Protein AF-A0A955NB45-F1 (afdb_monomer_lite)

Foldseek 3Di:
DDDLVVVLVVLVVVLVVLVVQLVVLVVQLVVLVVVLVVCVVPPDPVSNVVSVVVNVVSVVVSVVSVVVSVVSVVVSVVSCVVNVVD

Radius of gyration: 19.02 Å; chains: 1; bounding box: 40×20×52 Å

Structure (mmCIF, N/CA/C/O backbone):
data_AF-A0A955NB45-F1
#
_entry.id   AF-A0A955NB45-F1
#
loop_
_atom_site.group_PDB
_atom_site.id
_atom_site.type_symbol
_atom_site.label_atom_id
_atom_site.label_alt_id
_atom_site.label_comp_id
_atom_site.label_asym_id
_atom_site.label_entity_id
_atom_site.label_seq_id
_atom_site.pdbx_PDB_ins_code
_atom_site.Cartn_x
_atom_site.Cartn_y
_atom_site.Cartn_z
_atom_site.occupancy
_atom_site.B_iso_or_equiv
_atom_site.auth_seq_id
_atom_site.auth_comp_id
_atom_site.auth_asym_id
_atom_site.auth_atom_id
_atom_site.pdbx_PDB_model_num
ATOM 1 N N . MET A 1 1 ? 20.237 12.665 -22.915 1.00 63.78 1 MET A N 1
ATOM 2 C CA . MET A 1 1 ? 19.310 11.601 -22.472 1.00 63.78 1 MET A CA 1
ATOM 3 C C . MET A 1 1 ? 20.065 10.758 -21.459 1.00 63.78 1 MET A C 1
ATOM 5 O O . MET A 1 1 ? 21.244 10.532 -21.699 1.00 63.78 1 MET A O 1
ATOM 9 N N . ALA A 1 2 ? 19.461 10.404 -20.322 1.00 78.62 2 ALA A N 1
ATOM 10 C CA . ALA A 1 2 ? 20.111 9.535 -19.335 1.00 78.62 2 ALA A CA 1
ATOM 11 C C . ALA A 1 2 ? 20.325 8.130 -19.921 1.00 78.62 2 ALA A C 1
ATOM 13 O O . ALA A 1 2 ? 19.546 7.699 -20.774 1.00 78.62 2 ALA A O 1
ATOM 14 N N . GLU A 1 3 ? 21.374 7.429 -19.489 1.00 92.38 3 GLU A N 1
ATOM 15 C CA . GLU A 1 3 ? 21.629 6.062 -19.948 1.00 92.38 3 GLU A CA 1
ATOM 16 C C . GLU A 1 3 ? 20.537 5.100 -19.440 1.00 92.38 3 GLU A C 1
ATOM 18 O O . GLU A 1 3 ? 20.082 5.251 -18.301 1.00 92.38 3 GLU A O 1
ATOM 23 N N . PRO A 1 4 ? 20.141 4.070 -20.216 1.00 93.75 4 PRO A N 1
ATOM 24 C CA . PRO A 1 4 ? 19.085 3.134 -19.817 1.00 93.75 4 PRO A CA 1
ATOM 25 C C . PRO A 1 4 ? 19.294 2.501 -18.434 1.00 93.75 4 PRO A C 1
ATOM 27 O O . PRO A 1 4 ? 18.345 2.336 -17.670 1.00 93.75 4 PRO A O 1
ATOM 30 N N . LYS A 1 5 ? 20.547 2.219 -18.058 1.00 94.56 5 LYS A N 1
ATOM 31 C CA . LYS A 1 5 ? 20.895 1.697 -16.727 1.00 94.56 5 LYS A CA 1
ATOM 32 C C . LYS A 1 5 ? 20.597 2.687 -15.602 1.00 94.56 5 LYS A C 1
ATOM 34 O O . LYS A 1 5 ? 20.132 2.278 -14.543 1.00 94.56 5 LYS A O 1
ATOM 39 N N . GLN A 1 6 ? 20.837 3.977 -15.824 1.00 96.38 6 GLN A N 1
ATOM 40 C CA . GLN A 1 6 ? 20.540 5.015 -14.839 1.00 96.38 6 GLN A CA 1
ATOM 41 C C . GLN A 1 6 ? 19.028 5.157 -14.639 1.00 96.38 6 GLN A C 1
ATOM 43 O O . GLN A 1 6 ? 18.558 5.191 -13.504 1.00 96.38 6 GLN A O 1
ATOM 48 N N . ILE A 1 7 ? 18.264 5.140 -15.735 1.00 96.69 7 ILE A N 1
ATOM 49 C CA . ILE A 1 7 ? 16.795 5.167 -15.692 1.00 96.69 7 ILE A CA 1
ATOM 50 C C . ILE A 1 7 ? 16.262 3.956 -14.918 1.00 96.69 7 ILE A C 1
ATOM 52 O O . ILE A 1 7 ? 15.389 4.107 -14.067 1.00 96.69 7 ILE A O 1
ATOM 56 N N . LEU A 1 8 ? 16.819 2.763 -15.153 1.00 97.25 8 LEU A N 1
ATOM 57 C CA . LEU A 1 8 ? 16.420 1.556 -14.432 1.00 97.25 8 LEU A CA 1
ATOM 58 C C . LEU A 1 8 ? 16.623 1.689 -12.914 1.00 97.25 8 LEU A C 1
ATOM 60 O O . LEU A 1 8 ? 15.724 1.330 -12.155 1.00 97.25 8 LEU A O 1
ATOM 64 N N . VAL A 1 9 ? 17.759 2.237 -12.470 1.00 97.75 9 VAL A N 1
ATOM 65 C CA . VAL A 1 9 ? 18.029 2.478 -11.040 1.00 97.75 9 VAL A CA 1
ATOM 66 C C . VAL A 1 9 ? 16.995 3.429 -10.437 1.00 97.75 9 VAL A C 1
ATOM 68 O O . VAL A 1 9 ? 16.457 3.162 -9.361 1.00 97.75 9 VAL A O 1
ATOM 71 N N . GLU A 1 10 ? 16.663 4.515 -11.136 1.00 97.81 10 GLU A N 1
ATOM 72 C CA . GLU A 1 10 ? 15.635 5.457 -10.684 1.00 97.81 10 GLU A CA 1
ATOM 73 C C . GLU A 1 10 ? 14.254 4.798 -10.587 1.00 97.81 10 GLU A C 1
ATOM 75 O O . GLU A 1 10 ? 13.522 5.026 -9.619 1.00 97.81 10 GLU A O 1
ATOM 80 N N . MET A 1 11 ? 13.895 3.955 -11.560 1.00 98.25 11 MET A N 1
ATOM 81 C CA . MET A 1 11 ? 12.634 3.216 -11.522 1.00 98.25 11 MET A CA 1
ATOM 82 C C . MET A 1 11 ? 12.599 2.224 -10.355 1.00 98.25 11 MET A C 1
ATOM 84 O O . MET A 1 11 ? 11.617 2.177 -9.620 1.00 98.25 11 MET A O 1
ATOM 88 N N . GLN A 1 12 ? 13.676 1.474 -10.122 1.00 98.12 12 GLN A N 1
ATOM 89 C CA . GLN A 1 12 ? 13.763 0.545 -8.991 1.00 98.12 12 GLN A CA 1
ATOM 90 C C . GLN A 1 12 ? 13.680 1.268 -7.641 1.00 98.12 12 GLN A C 1
ATOM 92 O O . GLN A 1 12 ? 12.997 0.795 -6.736 1.00 98.12 12 GLN A O 1
ATOM 97 N N . SER A 1 13 ? 14.299 2.446 -7.516 1.00 98.44 13 SER A N 1
ATOM 98 C CA . SER A 1 13 ? 14.182 3.273 -6.311 1.00 98.44 13 SER A CA 1
ATOM 99 C C . SER A 1 13 ? 12.737 3.714 -6.057 1.00 98.44 13 SER A C 1
ATOM 101 O O . SER A 1 13 ? 12.250 3.631 -4.932 1.00 98.44 13 SER A O 1
ATOM 103 N N . ARG A 1 14 ? 12.006 4.142 -7.092 1.00 98.56 14 ARG A N 1
ATOM 104 C CA . ARG A 1 14 ? 10.581 4.498 -6.963 1.00 98.56 14 ARG A CA 1
ATOM 105 C C . ARG A 1 14 ? 9.712 3.291 -6.596 1.00 98.56 14 ARG A C 1
ATOM 107 O O . ARG A 1 14 ? 8.803 3.449 -5.787 1.00 98.56 14 ARG A O 1
ATOM 114 N N . LEU A 1 15 ? 10.005 2.101 -7.131 1.00 98.69 15 LEU A N 1
ATOM 115 C CA . LEU A 1 15 ? 9.305 0.871 -6.747 1.00 98.69 15 LEU A CA 1
ATOM 116 C C . LEU A 1 15 ? 9.525 0.546 -5.264 1.00 98.69 15 LEU A C 1
ATOM 118 O O . LEU A 1 15 ? 8.558 0.256 -4.567 1.00 98.69 15 LEU A O 1
ATOM 122 N N . ALA A 1 16 ? 10.760 0.667 -4.769 1.00 98.56 16 ALA A N 1
ATOM 123 C CA . ALA A 1 16 ? 11.062 0.452 -3.356 1.00 98.56 16 ALA A CA 1
ATOM 124 C C . ALA A 1 16 ? 10.261 1.402 -2.446 1.00 98.56 16 ALA A C 1
ATOM 126 O O . ALA A 1 16 ? 9.709 0.966 -1.440 1.00 98.56 16 ALA A O 1
ATOM 127 N N . HIS A 1 17 ? 10.115 2.676 -2.830 1.00 98.56 17 HIS A N 1
ATOM 128 C CA . HIS A 1 17 ? 9.268 3.616 -2.088 1.00 98.56 17 HIS A CA 1
ATOM 129 C C . HIS A 1 17 ? 7.779 3.230 -2.117 1.00 98.56 17 HIS A C 1
ATOM 131 O O . HIS A 1 17 ? 7.105 3.349 -1.099 1.00 98.56 17 HIS A O 1
ATOM 137 N N . LEU A 1 18 ? 7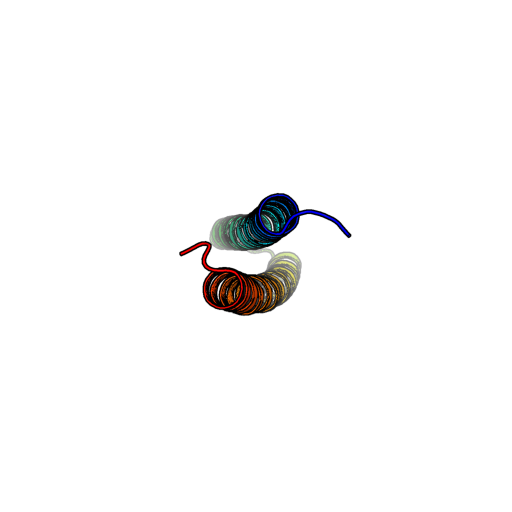.249 2.743 -3.247 1.00 98.56 18 LEU A N 1
ATOM 138 C CA . LEU A 1 18 ? 5.863 2.253 -3.315 1.00 98.56 18 LEU A CA 1
ATOM 139 C C . LEU A 1 18 ? 5.645 1.045 -2.394 1.00 98.56 18 LEU A C 1
ATOM 141 O O . LEU A 1 18 ? 4.650 0.990 -1.675 1.00 98.56 18 LEU A O 1
ATOM 145 N N . GLN A 1 19 ? 6.594 0.108 -2.378 1.00 98.31 19 GLN A N 1
ATOM 146 C CA . GLN A 1 19 ? 6.554 -1.067 -1.506 1.00 98.31 19 GLN A CA 1
ATOM 147 C C . GLN A 1 19 ? 6.634 -0.681 -0.023 1.00 98.31 19 GLN A C 1
ATOM 149 O O . GLN A 1 19 ? 5.908 -1.241 0.794 1.00 98.31 19 GLN A O 1
ATOM 154 N N . ASP A 1 20 ? 7.456 0.307 0.331 1.00 98.62 20 ASP A N 1
ATOM 155 C CA . ASP A 1 20 ? 7.543 0.824 1.701 1.00 98.62 20 ASP A CA 1
ATOM 156 C C . ASP A 1 20 ? 6.229 1.484 2.164 1.00 98.62 20 ASP A C 1
ATOM 158 O O . ASP A 1 20 ? 5.740 1.223 3.270 1.00 98.62 20 ASP A O 1
ATOM 162 N N . ILE A 1 21 ? 5.587 2.265 1.286 1.00 98.38 21 ILE A N 1
ATOM 163 C CA . ILE A 1 21 ? 4.265 2.851 1.558 1.00 98.38 21 ILE A CA 1
ATOM 164 C C . ILE A 1 21 ? 3.220 1.746 1.752 1.00 98.38 21 ILE A C 1
ATOM 166 O O . ILE A 1 21 ? 2.454 1.803 2.715 1.00 98.38 21 ILE A O 1
ATOM 170 N N . HIS A 1 22 ? 3.199 0.731 0.882 1.00 98.31 22 HIS A N 1
ATOM 171 C CA . HIS A 1 22 ? 2.309 -0.425 1.019 1.00 98.31 22 HIS A CA 1
ATOM 172 C C . HIS A 1 22 ? 2.503 -1.121 2.373 1.00 98.31 22 HIS A C 1
ATOM 174 O O . HIS A 1 22 ? 1.543 -1.324 3.117 1.00 98.31 22 HIS A O 1
ATOM 180 N N . ASN A 1 23 ? 3.752 -1.420 2.737 1.00 98.19 23 ASN A N 1
ATOM 181 C CA . ASN A 1 23 ? 4.082 -2.085 3.997 1.00 98.19 23 ASN A CA 1
ATOM 182 C C . ASN A 1 23 ? 3.648 -1.256 5.212 1.00 98.19 23 ASN A C 1
ATOM 184 O O . ASN A 1 23 ? 3.149 -1.805 6.193 1.00 98.19 23 ASN A O 1
ATOM 188 N N . SER A 1 24 ? 3.759 0.070 5.128 1.00 98.19 24 SER A N 1
ATOM 189 C CA . SER A 1 24 ? 3.259 0.976 6.163 1.00 98.19 24 SER A CA 1
ATOM 190 C C . SER A 1 24 ? 1.731 0.920 6.313 1.00 98.19 24 SER A C 1
ATOM 192 O O . SER A 1 24 ? 1.236 0.974 7.439 1.00 98.19 24 SER A O 1
ATOM 194 N N . GLN A 1 25 ? 0.973 0.773 5.216 1.00 97.81 25 GLN A N 1
ATOM 195 C CA . GLN A 1 25 ? -0.486 0.582 5.279 1.00 97.81 25 GLN A CA 1
ATOM 196 C C . GLN A 1 25 ? -0.856 -0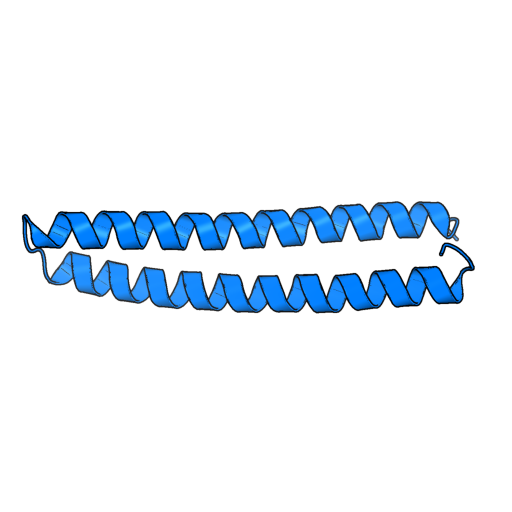.772 5.901 1.00 97.81 25 GLN A C 1
ATOM 198 O O . GLN A 1 25 ? -1.747 -0.835 6.746 1.00 97.81 25 GLN A O 1
ATOM 203 N N . VAL A 1 26 ? -0.137 -1.846 5.555 1.00 97.81 26 VAL A N 1
ATOM 204 C CA . VAL A 1 26 ? -0.334 -3.172 6.168 1.00 97.81 26 VAL A CA 1
ATOM 205 C C . VAL A 1 26 ? -0.063 -3.122 7.673 1.00 97.81 26 VAL A C 1
ATOM 207 O O . VAL A 1 26 ? -0.895 -3.567 8.462 1.00 97.81 26 VAL A O 1
ATOM 210 N N . ALA A 1 27 ? 1.033 -2.487 8.092 1.00 98.31 27 ALA A N 1
ATOM 211 C CA . ALA A 1 27 ? 1.350 -2.317 9.508 1.00 98.31 27 ALA A CA 1
ATOM 212 C C . ALA A 1 27 ? 0.299 -1.470 10.250 1.00 98.31 27 ALA A C 1
ATOM 214 O O . ALA A 1 27 ? 0.045 -1.679 11.438 1.00 98.31 27 ALA A O 1
ATOM 215 N N . LEU A 1 28 ? -0.321 -0.496 9.575 1.00 97.88 28 LEU A N 1
ATOM 216 C CA . LEU A 1 28 ? -1.427 0.273 10.140 1.00 97.88 28 LEU A CA 1
ATOM 217 C C . LEU A 1 28 ? -2.669 -0.606 10.350 1.00 97.88 28 LEU A C 1
ATOM 219 O O . LEU A 1 28 ? -3.278 -0.523 11.416 1.00 97.88 28 LEU A O 1
ATOM 223 N N . ASN A 1 29 ? -3.005 -1.475 9.391 1.00 98.00 29 ASN A N 1
ATOM 224 C CA . 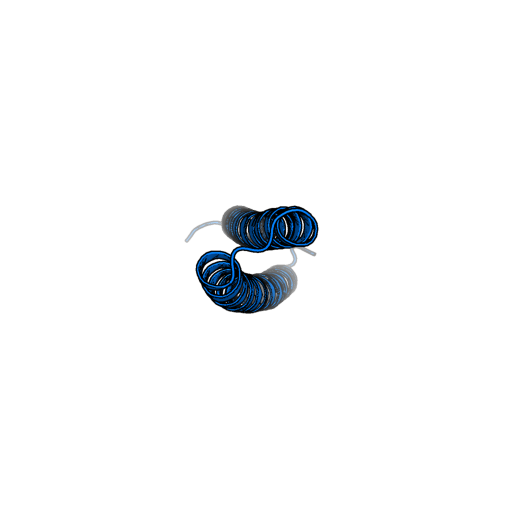ASN A 1 29 ? -4.112 -2.426 9.530 1.00 98.00 29 ASN A CA 1
ATOM 225 C C . ASN A 1 29 ? -3.929 -3.323 10.759 1.00 98.00 29 ASN A C 1
ATOM 227 O O . ASN A 1 29 ? -4.849 -3.458 11.563 1.00 98.00 29 ASN A O 1
ATOM 231 N N . GLU A 1 30 ? -2.730 -3.882 10.942 1.00 98.25 30 GLU A N 1
ATOM 232 C CA . GLU A 1 30 ? -2.405 -4.740 12.088 1.00 98.25 30 GLU A CA 1
ATOM 233 C C . GLU A 1 30 ? -2.572 -4.009 13.425 1.00 98.25 30 GLU A C 1
ATOM 235 O O . GLU A 1 30 ? -3.155 -4.550 14.363 1.00 98.25 30 GLU A O 1
ATOM 240 N N . LYS A 1 31 ? -2.115 -2.753 13.511 1.00 98.31 31 LYS A N 1
ATOM 241 C CA . LYS A 1 31 ? -2.245 -1.937 14.729 1.00 98.31 31 LYS A CA 1
ATOM 242 C C . LYS A 1 31 ? -3.699 -1.616 15.061 1.00 98.31 31 LYS A C 1
ATOM 244 O O . LYS A 1 31 ? -4.078 -1.672 16.228 1.00 98.31 31 LYS A O 1
ATOM 249 N N . ILE A 1 32 ? -4.508 -1.285 14.053 1.00 97.88 32 ILE A N 1
ATOM 250 C CA . ILE A 1 32 ? -5.934 -1.005 14.253 1.00 97.88 32 ILE A CA 1
ATOM 251 C C . ILE A 1 32 ? -6.654 -2.275 14.715 1.00 97.88 32 ILE A C 1
ATOM 253 O O . ILE A 1 32 ? -7.386 -2.228 15.701 1.00 97.88 32 ILE A O 1
ATOM 257 N N . ALA A 1 33 ? -6.401 -3.409 14.057 1.00 96.62 33 ALA A N 1
ATOM 258 C CA . ALA A 1 33 ? -6.979 -4.692 14.441 1.00 96.62 33 ALA A CA 1
ATOM 259 C C . ALA A 1 33 ? -6.572 -5.105 15.866 1.00 96.62 33 ALA A C 1
ATOM 261 O O . ALA A 1 33 ? -7.411 -5.576 16.630 1.00 96.62 33 ALA A O 1
ATOM 262 N N . GLY A 1 34 ? -5.311 -4.877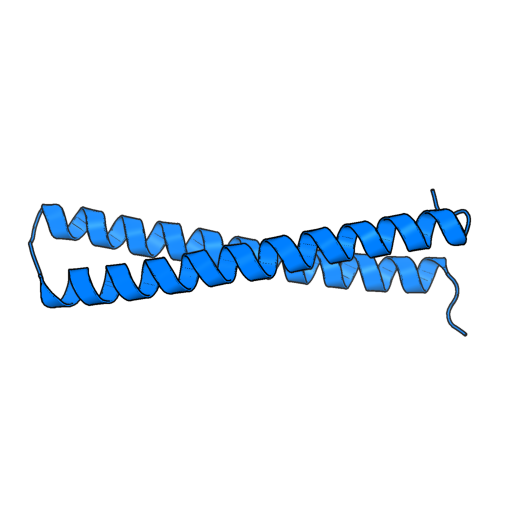 16.250 1.00 97.44 34 GLY A N 1
ATOM 263 C CA . GLY A 1 34 ? -4.829 -5.109 17.613 1.00 97.44 34 GLY A CA 1
ATOM 264 C C . GLY A 1 34 ? -5.614 -4.307 18.651 1.00 97.44 34 GLY A C 1
ATOM 265 O O . GLY A 1 34 ? -6.110 -4.880 19.617 1.00 97.44 34 GLY A O 1
ATOM 266 N N . LEU A 1 35 ? -5.825 -3.011 18.407 1.00 96.88 35 LEU A N 1
ATOM 267 C CA . LEU A 1 35 ? -6.614 -2.174 19.311 1.00 96.88 35 LEU A CA 1
ATOM 268 C C . LEU A 1 35 ? -8.091 -2.603 19.368 1.00 96.88 35 LEU A C 1
ATOM 270 O O . LEU A 1 35 ? -8.687 -2.584 20.440 1.00 96.88 35 LEU A O 1
ATOM 274 N N . GLN A 1 36 ? -8.683 -3.049 18.255 1.00 95.50 36 GLN A N 1
ATOM 275 C CA . GLN A 1 36 ? -10.041 -3.612 18.274 1.00 95.50 36 GLN A CA 1
ATOM 276 C C . GLN A 1 36 ? -10.136 -4.883 19.129 1.00 95.50 36 GLN A C 1
ATOM 278 O O . GLN A 1 36 ? -11.143 -5.087 19.804 1.00 95.50 36 GLN A O 1
ATOM 283 N N . MET A 1 37 ? -9.091 -5.719 19.149 1.00 96.00 37 MET A N 1
ATOM 284 C CA . MET A 1 37 ? -9.049 -6.892 20.029 1.00 96.00 37 MET A CA 1
ATOM 285 C C . MET A 1 37 ? -9.015 -6.494 21.509 1.00 96.00 37 MET A C 1
ATOM 287 O O . MET A 1 37 ? -9.688 -7.131 22.315 1.00 96.00 37 MET A O 1
ATOM 291 N N . GLU A 1 38 ? -8.307 -5.420 21.873 1.00 95.81 38 GLU A N 1
ATOM 292 C CA . GLU A 1 38 ? -8.305 -4.891 23.249 1.00 95.81 38 GLU A CA 1
ATOM 293 C C . GLU A 1 38 ? -9.707 -4.432 23.696 1.00 95.81 38 GLU A C 1
ATOM 295 O O . GLU A 1 38 ? -10.086 -4.604 24.859 1.00 95.81 38 GLU A O 1
ATOM 300 N N . LEU A 1 39 ? -10.528 -3.916 22.772 1.00 95.25 39 LEU A N 1
ATOM 301 C CA . LEU A 1 39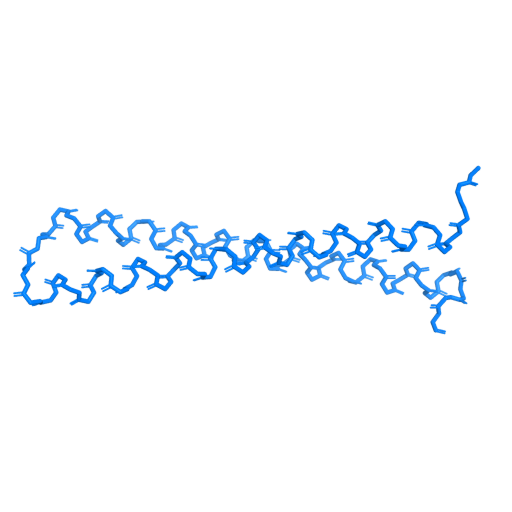 ? -11.910 -3.510 23.066 1.00 95.25 39 LEU A CA 1
ATOM 302 C C . LEU A 1 39 ? -12.847 -4.686 23.372 1.00 95.25 39 LEU A C 1
ATOM 304 O O . LEU A 1 39 ? -13.910 -4.469 23.953 1.00 95.25 39 LEU A O 1
ATOM 308 N N . LEU A 1 40 ? -12.470 -5.929 23.052 1.00 92.19 40 LEU A N 1
ATOM 309 C CA . LEU A 1 40 ? -13.255 -7.104 23.450 1.00 92.19 40 LEU A CA 1
ATOM 310 C C . LEU A 1 40 ? -13.267 -7.291 24.974 1.00 92.19 40 LEU A C 1
ATOM 312 O O . LEU A 1 40 ? -14.254 -7.775 25.526 1.00 92.19 40 LEU A O 1
ATOM 316 N N . GLU A 1 41 ? -12.193 -6.888 25.658 1.00 93.88 41 GLU A N 1
ATOM 317 C CA . GLU A 1 41 ? -12.091 -6.962 27.119 1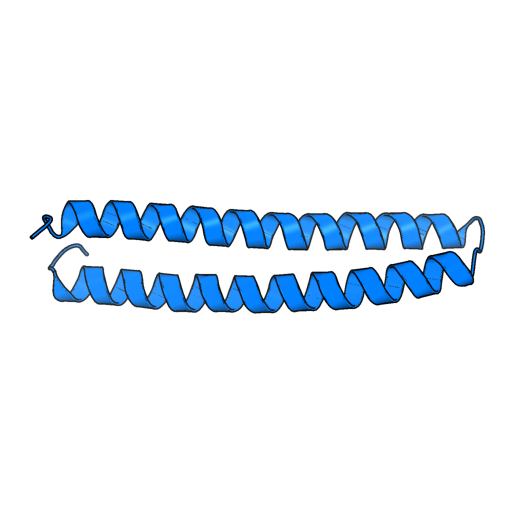.00 93.88 41 GLU A CA 1
ATOM 318 C C . GLU A 1 41 ? -12.786 -5.781 27.807 1.00 93.88 41 GLU A C 1
ATOM 320 O O . GLU A 1 41 ? -13.317 -5.915 28.914 1.00 93.88 41 GLU A O 1
ATOM 325 N N . ARG A 1 42 ? -12.775 -4.608 27.162 1.00 92.88 42 ARG A N 1
ATOM 326 C CA . ARG A 1 42 ? -13.385 -3.366 27.654 1.00 92.88 42 ARG A CA 1
ATOM 327 C C . ARG A 1 42 ? -14.133 -2.668 26.518 1.00 92.88 42 ARG A C 1
ATOM 329 O O . ARG A 1 42 ? -13.543 -1.830 25.837 1.00 92.88 42 ARG A O 1
ATOM 336 N N . PRO A 1 43 ? -15.422 -2.990 26.326 1.00 94.31 43 PRO A N 1
ATOM 337 C CA . PRO A 1 43 ? -16.177 -2.475 25.194 1.00 94.31 43 PRO A CA 1
ATOM 338 C C . PRO A 1 43 ? -16.306 -0.950 25.209 1.00 94.31 43 PRO A C 1
ATOM 340 O O . PRO A 1 43 ? -16.857 -0.373 26.147 1.00 94.31 43 PRO A O 1
ATOM 343 N N . ASP A 1 44 ? -15.865 -0.321 24.122 1.00 97.12 44 ASP A N 1
ATOM 344 C CA . ASP A 1 44 ? -16.156 1.069 23.769 1.00 97.12 44 ASP A CA 1
ATOM 345 C C . ASP A 1 44 ? -16.699 1.093 22.336 1.00 97.12 44 ASP A C 1
ATOM 347 O O . ASP A 1 44 ? -15.972 0.913 21.358 1.00 97.12 44 ASP A O 1
ATOM 351 N N . GLN A 1 45 ? -18.015 1.267 22.216 1.00 95.69 45 GLN A N 1
ATOM 352 C CA . GLN A 1 45 ? -18.710 1.148 20.937 1.00 95.69 45 GLN A CA 1
ATOM 353 C C . GLN A 1 45 ? -18.408 2.313 19.983 1.00 95.69 45 GLN A C 1
ATOM 355 O O . GLN A 1 45 ? -18.454 2.130 18.763 1.00 95.69 45 GLN A O 1
ATOM 360 N N . GLU A 1 46 ? -18.155 3.516 20.502 1.00 97.44 46 GLU A N 1
ATOM 361 C CA . GLU A 1 46 ? -17.830 4.663 19.649 1.00 97.44 46 GLU A CA 1
ATOM 362 C C . GLU A 1 46 ? -16.419 4.518 19.088 1.00 97.44 46 GLU A C 1
ATOM 364 O O . GLU A 1 46 ? -16.216 4.699 17.882 1.00 97.44 46 GLU A O 1
ATOM 369 N N . LEU A 1 47 ? -15.473 4.102 19.935 1.00 97.19 47 LEU A N 1
ATOM 370 C CA . LEU A 1 47 ? -14.108 3.829 19.510 1.00 97.19 47 LEU A CA 1
ATOM 371 C C . LEU A 1 47 ? -14.051 2.669 18.505 1.00 97.19 47 LEU A C 1
ATOM 373 O O . LEU A 1 47 ? -13.428 2.826 17.457 1.00 97.19 47 LEU A O 1
ATOM 377 N N . ASP A 1 48 ? -14.754 1.556 18.746 1.00 97.19 48 ASP A N 1
ATOM 378 C CA . ASP A 1 48 ? -14.773 0.411 17.821 1.00 97.19 48 ASP A CA 1
ATOM 379 C C . ASP A 1 48 ? -15.314 0.783 16.427 1.00 97.19 48 ASP A C 1
ATOM 381 O O . ASP A 1 48 ? -14.714 0.444 15.405 1.00 97.19 48 ASP A O 1
ATOM 385 N N . LYS A 1 49 ? -16.389 1.583 16.351 1.00 97.44 49 LYS A N 1
ATOM 386 C CA . LYS A 1 49 ? -16.903 2.099 15.065 1.00 97.44 49 LYS A CA 1
ATOM 387 C C . LYS A 1 49 ? -15.877 2.971 14.335 1.00 97.44 49 LYS A C 1
ATOM 389 O O . LYS A 1 49 ? -15.739 2.877 13.108 1.00 97.44 49 LYS A O 1
ATOM 394 N N . GLY A 1 50 ? -15.171 3.825 15.077 1.00 98.19 50 GLY A N 1
ATOM 395 C CA . GLY A 1 50 ? -14.095 4.655 14.541 1.00 98.19 50 GLY A CA 1
ATOM 396 C C . GLY A 1 50 ? -12.950 3.808 13.981 1.00 98.19 50 GLY A C 1
ATOM 397 O O . GLY A 1 50 ? -12.520 4.027 12.846 1.00 98.19 50 GLY A O 1
ATOM 398 N N . LEU A 1 51 ? -12.519 2.791 14.732 1.00 97.81 51 LEU A N 1
ATOM 399 C CA . LEU A 1 51 ? -11.471 1.855 14.323 1.00 97.81 51 LEU A CA 1
ATOM 400 C C . LEU A 1 51 ? -11.880 1.022 13.107 1.00 97.81 51 LEU A C 1
ATOM 402 O O . LEU A 1 51 ? -11.085 0.895 12.183 1.00 97.81 51 LEU A O 1
ATOM 406 N N . GLY A 1 52 ? -13.125 0.547 13.028 1.00 97.56 52 GLY A N 1
ATOM 407 C CA . GLY A 1 52 ? -13.623 -0.164 11.847 1.00 97.56 52 GLY A CA 1
ATOM 408 C C . GLY A 1 52 ? -13.585 0.695 10.576 1.00 97.56 52 GLY A C 1
ATOM 409 O O . GLY A 1 52 ? -13.183 0.228 9.508 1.00 97.56 52 GLY A O 1
ATOM 410 N N . THR A 1 53 ? -13.926 1.983 10.693 1.00 98.06 53 THR A N 1
ATOM 411 C CA . THR A 1 53 ? -13.803 2.938 9.578 1.00 98.06 53 THR A CA 1
ATOM 412 C C . THR A 1 53 ? -12.338 3.148 9.186 1.00 98.06 53 THR A C 1
ATOM 414 O O . THR A 1 53 ? -12.005 3.124 7.998 1.00 98.06 53 THR A O 1
ATOM 417 N N . ALA A 1 54 ? -11.451 3.317 10.171 1.00 97.44 54 ALA A N 1
ATOM 418 C CA . ALA A 1 54 ? -10.021 3.479 9.936 1.00 97.44 54 ALA A CA 1
ATOM 419 C C . ALA A 1 54 ? -9.408 2.240 9.260 1.00 97.44 54 ALA A C 1
ATOM 421 O O . ALA A 1 54 ? -8.703 2.390 8.263 1.00 97.44 54 ALA A O 1
ATOM 422 N N . LEU A 1 55 ? -9.735 1.032 9.736 1.00 97.62 55 LEU A N 1
ATOM 423 C CA . LEU A 1 55 ? -9.266 -0.234 9.170 1.00 97.62 55 LEU A CA 1
ATOM 424 C C . LEU A 1 55 ? -9.732 -0.403 7.725 1.00 97.62 55 LEU A C 1
ATOM 426 O O . LEU A 1 55 ? -8.937 -0.771 6.863 1.00 97.62 55 LEU A O 1
ATOM 430 N N . SER A 1 56 ? -11.002 -0.097 7.438 1.00 97.88 56 SER A N 1
ATOM 431 C CA . SER A 1 56 ? -11.537 -0.170 6.075 1.00 97.88 56 SER A CA 1
ATOM 432 C C . SER A 1 56 ? -10.783 0.759 5.123 1.00 97.88 56 SER A C 1
ATOM 434 O O . SER A 1 56 ? -10.421 0.353 4.020 1.00 97.88 56 SER A O 1
ATOM 436 N N . ASN A 1 57 ? -10.506 1.994 5.548 1.00 97.38 57 ASN A N 1
ATOM 437 C CA . ASN A 1 57 ? -9.783 2.963 4.726 1.00 97.38 57 ASN A CA 1
ATOM 438 C C . ASN A 1 57 ? -8.307 2.582 4.540 1.00 97.38 57 ASN A C 1
ATOM 440 O O . ASN A 1 57 ? -7.801 2.653 3.424 1.00 97.38 57 ASN A O 1
ATOM 444 N N . ALA A 1 58 ? -7.630 2.147 5.604 1.00 96.12 58 ALA A N 1
ATOM 445 C CA . ALA A 1 58 ? -6.242 1.696 5.537 1.00 96.12 58 ALA A CA 1
ATOM 446 C C . ALA A 1 58 ? -6.094 0.436 4.662 1.00 96.12 58 ALA A C 1
ATOM 448 O O . ALA A 1 58 ? -5.173 0.355 3.852 1.00 96.12 58 ALA A O 1
ATOM 449 N N . SER A 1 59 ? -7.059 -0.488 4.717 1.00 97.25 59 SER A N 1
ATOM 450 C CA . SER A 1 59 ? -7.097 -1.674 3.848 1.00 97.25 59 SER A CA 1
ATOM 451 C C . SER A 1 59 ? -7.261 -1.304 2.374 1.00 97.25 59 SER A C 1
ATOM 453 O O . SER A 1 59 ? -6.507 -1.794 1.539 1.00 97.25 59 SER A O 1
ATOM 455 N N . LYS A 1 60 ? -8.179 -0.381 2.050 1.00 98.44 60 LYS A N 1
ATOM 456 C CA . LYS A 1 60 ? -8.343 0.128 0.675 1.00 98.44 60 LYS A CA 1
ATOM 457 C C . LYS A 1 60 ? -7.082 0.825 0.171 1.00 98.44 60 LYS A C 1
ATOM 459 O O . LYS A 1 60 ? -6.694 0.649 -0.976 1.00 98.44 60 LYS A O 1
ATOM 464 N N . ASN A 1 61 ? -6.429 1.613 1.022 1.00 97.81 61 ASN A N 1
ATOM 465 C CA . ASN A 1 61 ? -5.181 2.273 0.652 1.00 97.81 61 ASN A CA 1
ATOM 466 C C . ASN A 1 61 ? -4.051 1.262 0.425 1.00 97.81 61 ASN A C 1
ATOM 468 O O . ASN A 1 61 ? -3.271 1.444 -0.506 1.00 97.81 61 ASN A O 1
ATOM 472 N N . ALA A 1 62 ? -3.965 0.208 1.244 1.00 98.25 62 ALA A N 1
ATOM 473 C CA . ALA A 1 62 ? -3.016 -0.879 1.029 1.00 98.25 62 ALA A CA 1
ATOM 474 C C . ALA A 1 62 ? -3.232 -1.523 -0.348 1.00 98.25 62 ALA A C 1
ATOM 476 O O . ALA A 1 62 ? -2.286 -1.608 -1.119 1.00 98.25 62 ALA A O 1
ATOM 477 N N . GLU A 1 63 ? -4.473 -1.873 -0.696 1.00 98.50 63 GLU A N 1
ATOM 478 C CA . GLU A 1 63 ? -4.824 -2.430 -2.011 1.00 98.50 63 GLU A CA 1
ATOM 479 C C . GLU A 1 63 ? -4.407 -1.496 -3.160 1.00 98.50 63 GLU A C 1
ATOM 481 O O . GLU A 1 63 ? -3.630 -1.893 -4.025 1.00 98.50 63 GLU A O 1
ATOM 486 N N . ILE A 1 64 ? -4.804 -0.218 -3.109 1.00 98.50 64 ILE A N 1
ATOM 487 C CA . ILE A 1 64 ? -4.481 0.778 -4.146 1.00 98.50 64 ILE A CA 1
ATOM 488 C C . ILE A 1 64 ? -2.967 0.913 -4.361 1.00 98.50 64 ILE A C 1
ATOM 490 O O . ILE A 1 64 ? -2.499 0.987 -5.499 1.00 98.50 64 ILE A O 1
ATOM 494 N N . ILE A 1 65 ? -2.186 0.992 -3.279 1.00 98.31 65 ILE A N 1
ATOM 495 C CA . ILE A 1 65 ? -0.729 1.134 -3.390 1.00 98.31 65 ILE A CA 1
ATOM 496 C C . ILE A 1 65 ? -0.081 -0.179 -3.840 1.00 98.31 65 ILE A C 1
ATOM 498 O O . ILE A 1 65 ? 0.890 -0.135 -4.595 1.00 98.31 65 ILE A O 1
ATOM 502 N N . GLY A 1 66 ? -0.619 -1.327 -3.422 1.00 98.50 66 GLY A N 1
ATOM 503 C CA . GLY A 1 66 ? -0.180 -2.647 -3.870 1.00 98.50 66 GLY A CA 1
ATOM 504 C C . GLY A 1 66 ? -0.338 -2.815 -5.380 1.00 98.50 66 GLY A C 1
ATOM 505 O O . GLY A 1 66 ? 0.635 -3.136 -6.065 1.00 98.50 66 GLY A O 1
ATOM 506 N N . ASP A 1 67 ? -1.515 -2.488 -5.911 1.00 98.62 67 ASP A N 1
ATOM 507 C CA . ASP A 1 67 ? -1.795 -2.518 -7.350 1.00 98.62 67 ASP A CA 1
ATOM 508 C C . ASP A 1 67 ? -0.892 -1.543 -8.115 1.00 98.62 67 ASP A C 1
ATOM 510 O O . ASP A 1 67 ? -0.291 -1.897 -9.131 1.00 98.62 67 ASP A O 1
ATOM 514 N N . LEU A 1 68 ? -0.700 -0.326 -7.590 1.00 98.62 68 LEU A N 1
ATOM 515 C CA . LEU A 1 68 ? 0.196 0.659 -8.195 1.00 98.62 68 LEU A CA 1
ATOM 516 C C . LEU A 1 68 ? 1.655 0.176 -8.237 1.00 98.62 68 LEU A C 1
ATOM 518 O O . LEU A 1 68 ? 2.360 0.435 -9.219 1.00 98.62 68 LEU A O 1
ATOM 522 N N . ALA A 1 69 ? 2.120 -0.504 -7.184 1.00 98.62 69 ALA A N 1
ATOM 523 C CA . ALA A 1 69 ? 3.452 -1.099 -7.132 1.00 98.62 69 ALA A CA 1
ATOM 524 C C . ALA A 1 69 ? 3.593 -2.230 -8.161 1.00 98.62 69 ALA A C 1
ATOM 526 O O . ALA A 1 69 ? 4.587 -2.261 -8.890 1.00 98.62 69 ALA A O 1
ATOM 527 N N . HIS A 1 70 ? 2.585 -3.097 -8.275 1.00 98.56 70 HIS A N 1
ATOM 528 C CA . HIS A 1 70 ? 2.554 -4.190 -9.245 1.00 98.56 70 HIS A CA 1
ATOM 529 C C . HIS A 1 70 ? 2.583 -3.683 -10.693 1.00 98.56 70 HIS A C 1
ATOM 531 O O . HIS A 1 70 ? 3.452 -4.067 -11.481 1.00 98.56 70 HIS A O 1
ATOM 537 N N . ASP A 1 71 ? 1.704 -2.739 -11.032 1.00 98.62 71 ASP A N 1
ATOM 538 C CA . ASP A 1 71 ? 1.678 -2.103 -12.350 1.00 98.62 71 ASP A CA 1
ATOM 539 C C . ASP A 1 71 ? 3.019 -1.444 -12.682 1.00 98.62 71 ASP A C 1
ATOM 541 O O . ASP A 1 71 ? 3.480 -1.448 -13.830 1.00 98.62 71 ASP A O 1
ATOM 545 N N . TYR A 1 72 ? 3.673 -0.854 -11.678 1.00 98.62 72 TYR A N 1
ATOM 546 C CA . TYR A 1 72 ? 4.970 -0.231 -11.874 1.00 98.62 72 TYR A CA 1
ATOM 547 C C . TYR A 1 72 ? 6.097 -1.242 -12.089 1.00 98.62 72 TYR A C 1
ATOM 549 O O . TYR A 1 72 ? 6.962 -1.010 -12.936 1.00 98.62 72 TYR A O 1
ATOM 557 N N . GLU A 1 73 ? 6.065 -2.373 -11.392 1.00 98.50 73 GLU A N 1
ATOM 558 C CA . GLU A 1 73 ? 6.980 -3.490 -11.617 1.00 98.50 73 GLU A CA 1
ATOM 559 C C . GLU A 1 73 ? 6.841 -4.055 -13.040 1.00 98.50 73 GLU A C 1
ATOM 561 O O . GLU A 1 73 ? 7.849 -4.259 -13.722 1.00 98.50 73 GLU A O 1
ATOM 566 N N . ILE A 1 74 ? 5.613 -4.196 -13.555 1.00 98.56 74 ILE A N 1
ATOM 567 C CA . ILE A 1 74 ? 5.374 -4.567 -14.960 1.00 98.56 74 ILE A CA 1
ATOM 568 C C . ILE A 1 74 ? 6.035 -3.555 -15.907 1.00 98.56 74 ILE A C 1
ATOM 570 O O . ILE A 1 74 ? 6.711 -3.951 -16.863 1.00 98.56 74 ILE A O 1
ATOM 574 N N . ARG A 1 75 ? 5.901 -2.245 -15.640 1.00 98.25 75 ARG A N 1
ATOM 575 C CA . ARG A 1 75 ? 6.567 -1.198 -16.438 1.00 98.25 75 ARG A CA 1
ATOM 576 C C . ARG A 1 75 ? 8.094 -1.309 -16.388 1.00 98.25 75 ARG A C 1
ATOM 578 O O . ARG A 1 75 ? 8.735 -1.108 -17.417 1.00 98.25 75 ARG A O 1
ATOM 585 N N . ILE A 1 76 ? 8.678 -1.651 -15.237 1.00 98.25 76 ILE A N 1
ATOM 586 C CA . ILE A 1 76 ? 10.123 -1.910 -15.101 1.00 98.25 76 ILE A CA 1
ATOM 587 C C . ILE A 1 76 ? 10.540 -3.108 -15.955 1.00 98.25 76 ILE A C 1
ATOM 589 O O . ILE A 1 76 ? 11.526 -3.024 -16.685 1.00 98.25 76 ILE A O 1
ATOM 593 N N . ASN A 1 77 ? 9.791 -4.209 -15.899 1.00 97.81 77 ASN A N 1
ATOM 594 C CA . ASN A 1 77 ? 10.109 -5.419 -16.655 1.00 97.81 77 ASN A CA 1
ATOM 595 C C . ASN A 1 77 ? 10.035 -5.180 -18.167 1.00 97.81 77 ASN A C 1
ATOM 597 O O . ASN A 1 77 ? 10.935 -5.589 -18.902 1.00 97.81 77 ASN A O 1
ATOM 601 N N . LYS A 1 78 ? 9.019 -4.438 -18.622 1.00 98.06 78 LYS A N 1
ATOM 602 C CA . LYS A 1 78 ? 8.921 -3.992 -20.014 1.00 98.06 78 LYS A CA 1
ATOM 603 C C . LYS A 1 78 ? 10.125 -3.133 -20.414 1.00 98.06 78 LYS A C 1
ATOM 605 O O . LYS A 1 78 ? 10.762 -3.421 -21.421 1.00 98.06 78 LYS A O 1
ATOM 610 N N . PHE A 1 79 ? 10.486 -2.147 -19.590 1.00 97.62 79 PHE A N 1
ATOM 611 C CA . PHE A 1 79 ? 11.645 -1.287 -19.841 1.00 97.62 79 PHE A CA 1
ATOM 612 C C . PHE A 1 79 ? 12.952 -2.086 -19.949 1.00 97.62 79 PHE A C 1
ATOM 614 O O . PHE A 1 79 ? 13.746 -1.836 -20.854 1.00 97.62 79 PHE A O 1
ATOM 621 N N . LYS A 1 80 ? 13.168 -3.074 -19.068 1.00 97.31 80 LYS A N 1
ATOM 622 C CA . LYS A 1 80 ? 14.340 -3.959 -19.141 1.00 97.31 80 LYS A CA 1
ATOM 623 C C . LYS A 1 80 ? 14.389 -4.733 -20.454 1.00 97.31 80 LYS A C 1
ATOM 625 O O . LYS A 1 80 ? 15.438 -4.763 -21.088 1.00 97.31 80 LYS A O 1
ATOM 630 N N . SER A 1 81 ? 13.261 -5.318 -20.863 1.00 96.94 81 SER A N 1
ATOM 631 C CA . SER A 1 81 ? 13.163 -6.083 -22.109 1.00 96.94 81 SER A CA 1
ATOM 632 C C . SER A 1 81 ? 13.400 -5.225 -23.352 1.00 96.94 81 SER A C 1
ATOM 634 O O . SER A 1 81 ? 13.989 -5.714 -24.304 1.00 96.94 81 SER A O 1
ATOM 636 N N . GLU A 1 82 ? 12.946 -3.971 -23.364 1.00 96.69 82 GLU A N 1
ATOM 637 C CA . GLU A 1 82 ? 13.106 -3.057 -24.508 1.00 96.69 82 GLU A CA 1
ATOM 638 C C . GLU A 1 82 ? 14.526 -2.483 -24.641 1.00 96.69 82 GLU A C 1
ATOM 640 O O . GLU A 1 82 ? 14.872 -1.953 -25.694 1.00 96.69 82 GLU A O 1
ATOM 645 N N . ASN A 1 83 ? 15.336 -2.561 -23.581 1.00 96.00 83 ASN A N 1
ATOM 646 C CA . ASN A 1 83 ? 16.684 -1.984 -23.523 1.00 96.00 83 ASN A CA 1
ATOM 647 C C . ASN A 1 83 ? 17.785 -3.043 -23.334 1.00 96.00 83 ASN A C 1
ATOM 649 O O . ASN A 1 83 ? 18.906 -2.682 -22.975 1.00 96.00 83 ASN A O 1
ATOM 653 N N . ASP A 1 84 ? 17.470 -4.330 -23.521 1.00 94.25 84 ASP A N 1
ATOM 654 C CA . ASP A 1 84 ? 18.398 -5.455 -23.329 1.00 94.25 84 ASP A CA 1
ATOM 655 C C . ASP A 1 84 ? 19.088 -5.446 -21.944 1.00 94.25 84 ASP A C 1
ATOM 657 O O . ASP A 1 84 ? 20.284 -5.706 -21.805 1.00 94.25 84 ASP A O 1
ATOM 661 N N . LEU A 1 85 ? 18.323 -5.110 -20.895 1.00 89.50 85 LEU A N 1
ATOM 662 C CA . LEU A 1 85 ? 18.767 -5.061 -19.489 1.00 89.50 85 LEU A CA 1
ATOM 663 C C . LEU A 1 85 ? 18.251 -6.251 -18.655 1.00 89.50 85 LEU A C 1
ATOM 665 O O . LEU A 1 85 ? 18.170 -6.144 -17.426 1.00 89.50 85 LEU A O 1
ATOM 669 N N . VAL A 1 86 ? 17.819 -7.326 -19.323 1.00 71.81 86 VAL A N 1
ATOM 670 C CA . VAL A 1 86 ? 17.302 -8.568 -18.715 1.00 71.81 86 VAL A CA 1
ATOM 671 C C . VAL A 1 86 ? 18.452 -9.454 -18.253 1.00 71.81 86 VAL A C 1
ATOM 673 O O . VAL A 1 86 ? 19.399 -9.649 -19.046 1.00 71.81 86 VAL A O 1
#

Secondary structure (DSSP, 8-state):
---HHHHHHHHHHHHHHHHHHHHHHHHHHHHHHHHHHHTTTS--HHHHHHHHHHHHHHHHHHHHHHHHHHHHHHHHHHHHHHTT--

pLDDT: mean 96.33, std 5.16, range [63.78, 98.69]

Sequence (86 aa):
MAEPKQILVEMQSRLAHLQDIHNSQVALNEKIAGLQMELLERPDQELDKGLGTALSNASKNAEIIGDLAHDYEIRINKFKSENDLV